Protein AF-A0A9Q0GGR1-F1 (afdb_monomer_lite)

Radius of gyration: 21.89 Å; chains: 1; bounding box: 52×37×71 Å

Sequence (180 aa):
MDLDQRPELTQGSVEFVATTEYMVRPPMPPLYFFLIDVSISAVRSGMLESSLTQPQMMVVSDLDDVFVPLPDDLIVNLADSRSVVDVFLDTLPSMFQDNVNVESAFGPALKAAFSVMNQLGGKRLIFQNTMPSLGIGRLKLRGDHVPVYGTDKEHALRLPEDPFYKQMAADLTKYQIGVY

InterPro domains:
  IPR006896 Sec23/Sec24, trunk domain [PF04811] (48-179)
  IPR036465 von Willebrand factor A-like domain superfamily [G3DSA:3.40.50.410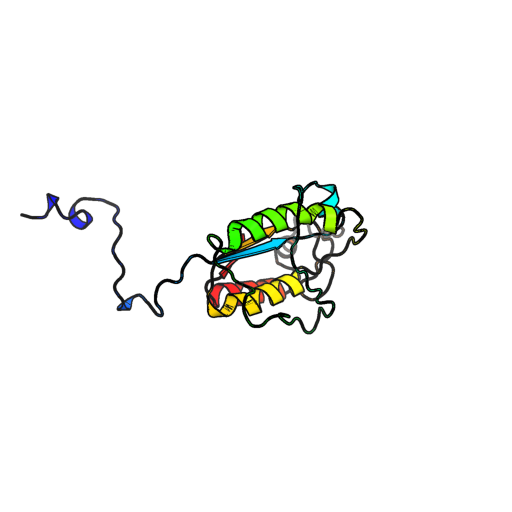] (49-180)
  IPR036465 von Willebrand factor A-like domain superfamily [SSF53300] (27-179)
  IPR050550 SEC23/SEC24 family, SEC24 subfamily [PTHR13803] (48-179)

Secondary structure (DSSP, 8-state):
--GGG-GGGT-S-------GGG-SSPPPP--EEEEE--SHHHHHTTTT--------------SSS---S-SSSSS--TTTTHHHHHHHHTTHHHHHTT-------HHHHHHHHHHHHTTT-EEEEEE--SPP-SSTT------S-GGGTTSGGGGGGGS-SSTHHHHHHHHHHHTTEEE-

Organism: NCBI:txid218843

Foldseek 3Di:
DCQVVDCVNPPPDDDDDDDCVVPPDPDFPAFEDEAADLAPQCLVVVVQDAAADDDDDDDDPDLAPQEAPDPDDPGDDCVVCVVVVVRHSRCGSVVRNVHNGQEDSPLSSLVHVCVVQLVGAHEYEYHDRHQHCDHAQHDDDDDPCPVQPPDPNVVVVVDRPGCSVVVSVVSSVVSNHYYD

Structure (mmCIF, N/CA/C/O backbone):
data_AF-A0A9Q0GGR1-F1
#
_entry.id   AF-A0A9Q0GGR1-F1
#
loop_
_atom_site.group_PDB
_atom_site.id
_atom_site.type_symbol
_atom_site.label_atom_id
_atom_site.label_alt_id
_atom_site.label_comp_id
_atom_site.label_asym_id
_atom_site.label_entity_id
_atom_site.label_seq_id
_atom_site.pdbx_PDB_ins_code
_atom_site.Cartn_x
_atom_site.Cartn_y
_atom_site.Cartn_z
_atom_site.occupancy
_atom_site.B_iso_or_equiv
_atom_site.auth_seq_id
_atom_site.auth_comp_id
_atom_site.auth_asym_id
_atom_site.auth_atom_id
_atom_site.pdbx_PDB_model_num
ATOM 1 N N . MET A 1 1 ? 4.831 4.333 52.128 1.00 64.00 1 MET A N 1
ATOM 2 C CA . MET A 1 1 ? 5.742 4.162 50.983 1.00 64.00 1 MET A CA 1
ATOM 3 C C . MET A 1 1 ? 4.980 3.395 49.930 1.00 64.00 1 MET A C 1
ATOM 5 O O . MET A 1 1 ? 4.524 2.299 50.216 1.00 64.00 1 MET A O 1
ATOM 9 N N . ASP A 1 2 ? 4.797 4.020 48.780 1.00 80.50 2 ASP A N 1
ATOM 10 C CA . ASP A 1 2 ? 4.191 3.500 47.551 1.00 80.50 2 ASP A CA 1
ATOM 11 C C . ASP A 1 2 ? 5.250 3.259 46.456 1.00 80.50 2 ASP A C 1
ATOM 13 O O . ASP A 1 2 ? 4.912 2.807 45.372 1.00 80.50 2 ASP A O 1
ATOM 17 N N . LEU A 1 3 ? 6.531 3.526 46.749 1.00 77.38 3 LEU A N 1
ATOM 18 C CA . LEU A 1 3 ? 7.685 3.320 45.862 1.00 77.38 3 LEU A CA 1
ATOM 19 C C . LEU A 1 3 ? 7.650 1.963 45.145 1.00 77.38 3 LEU A C 1
ATOM 21 O O . LEU A 1 3 ? 7.717 1.924 43.922 1.00 77.38 3 LEU A O 1
ATOM 25 N N . ASP A 1 4 ? 7.446 0.872 45.886 1.00 82.75 4 ASP A N 1
ATOM 26 C CA . ASP A 1 4 ? 7.405 -0.492 45.335 1.00 82.75 4 ASP A CA 1
ATOM 27 C C . ASP A 1 4 ? 6.142 -0.789 44.497 1.00 82.75 4 ASP A C 1
ATOM 29 O O . ASP A 1 4 ? 6.065 -1.815 43.826 1.00 82.75 4 ASP A O 1
ATOM 33 N N . GLN A 1 5 ? 5.141 0.099 44.528 1.00 83.88 5 GLN A N 1
ATOM 34 C CA . GLN A 1 5 ? 3.917 0.029 43.717 1.00 83.88 5 GLN A CA 1
ATOM 35 C C . GLN A 1 5 ? 3.993 0.911 42.461 1.00 83.88 5 GLN A C 1
ATOM 37 O O . GLN A 1 5 ? 3.102 0.844 41.615 1.00 83.88 5 GLN A O 1
ATOM 42 N N . ARG A 1 6 ? 5.041 1.735 42.332 1.00 90.44 6 ARG A N 1
ATOM 43 C CA . ARG A 1 6 ? 5.239 2.675 41.226 1.00 90.44 6 ARG A CA 1
ATOM 44 C C . ARG A 1 6 ? 6.313 2.142 40.273 1.00 90.44 6 ARG A C 1
ATOM 46 O O . ARG A 1 6 ? 7.509 2.272 40.562 1.00 90.44 6 ARG A O 1
ATOM 53 N N . PRO A 1 7 ? 5.932 1.497 39.152 1.00 90.31 7 PRO A N 1
ATOM 54 C CA . PRO A 1 7 ? 6.897 0.888 38.242 1.00 90.31 7 PRO A CA 1
ATOM 55 C C . PRO A 1 7 ? 7.864 1.924 37.654 1.00 90.31 7 PRO A C 1
ATOM 57 O O . PRO A 1 7 ? 9.028 1.611 37.435 1.00 90.31 7 PRO A O 1
ATOM 60 N N . GLU A 1 8 ? 7.443 3.179 37.486 1.00 92.88 8 GLU A N 1
ATOM 61 C CA . GLU A 1 8 ? 8.283 4.268 36.979 1.00 92.88 8 GLU A CA 1
ATOM 62 C C . GLU A 1 8 ? 9.395 4.710 37.945 1.00 92.88 8 GLU A C 1
ATOM 64 O O . GLU A 1 8 ? 10.284 5.463 37.554 1.00 92.88 8 GLU A O 1
ATOM 69 N N . LEU A 1 9 ? 9.357 4.241 39.198 1.00 92.25 9 LEU A N 1
ATOM 70 C CA . LEU A 1 9 ? 10.393 4.473 40.209 1.00 92.25 9 LEU A CA 1
ATOM 71 C C . LEU A 1 9 ? 11.276 3.237 40.460 1.00 92.25 9 LEU A C 1
ATOM 73 O O . LEU A 1 9 ? 12.261 3.338 41.189 1.00 92.25 9 LEU A O 1
ATOM 77 N N . THR A 1 10 ? 10.929 2.077 39.887 1.00 92.38 10 THR A N 1
ATOM 78 C CA . THR A 1 10 ? 11.567 0.780 40.196 1.00 92.38 10 THR A CA 1
ATOM 79 C C . THR A 1 10 ? 12.011 -0.022 38.971 1.00 92.38 10 THR A C 1
ATOM 81 O O . THR A 1 10 ? 12.853 -0.909 39.107 1.00 92.38 10 THR A O 1
ATOM 84 N N . GLN A 1 11 ? 11.488 0.276 37.778 1.00 92.00 11 GLN A N 1
ATOM 85 C CA . GLN A 1 11 ? 11.791 -0.423 36.528 1.00 92.00 11 GLN A CA 1
ATOM 86 C C . GLN A 1 11 ? 12.579 0.472 35.565 1.00 92.00 11 GLN A C 1
ATOM 88 O O . GLN A 1 11 ? 12.332 1.670 35.456 1.00 92.00 11 GLN A O 1
ATOM 93 N N . GLY A 1 12 ? 13.498 -0.125 34.799 1.00 93.50 12 GLY A N 1
ATOM 94 C CA . GLY A 1 12 ? 14.265 0.583 33.762 1.00 93.50 12 GLY A CA 1
ATOM 95 C C . GLY A 1 12 ? 13.486 0.869 32.470 1.00 93.50 12 GLY A C 1
ATOM 96 O O . GLY A 1 12 ? 14.034 1.453 31.538 1.00 93.50 12 GLY A O 1
ATOM 97 N N . SER A 1 13 ? 12.235 0.419 32.363 1.00 94.38 13 SER A N 1
ATOM 98 C CA . SER A 1 13 ? 11.349 0.658 31.219 1.00 94.38 13 SER A CA 1
ATOM 99 C C . SER A 1 13 ? 9.897 0.582 31.679 1.00 94.38 13 SER A C 1
ATOM 101 O O . SER A 1 13 ? 9.525 -0.352 32.387 1.00 94.38 13 SER A O 1
ATOM 103 N N . VAL A 1 14 ? 9.094 1.567 31.279 1.00 94.88 14 VAL A N 1
ATOM 104 C CA . VAL A 1 14 ? 7.671 1.697 31.617 1.00 94.88 14 VAL A CA 1
ATOM 105 C C . VAL A 1 14 ? 6.911 2.355 30.471 1.00 94.88 14 VAL A C 1
ATOM 107 O O . VAL A 1 14 ? 7.492 3.105 29.687 1.00 94.88 14 VAL A O 1
ATOM 110 N N . GLU A 1 15 ? 5.606 2.109 30.410 1.00 93.25 15 GLU A N 1
ATOM 111 C CA . GLU A 1 15 ? 4.684 2.807 29.517 1.00 93.25 15 GLU A CA 1
ATOM 112 C C . GLU A 1 15 ? 3.796 3.756 30.328 1.00 93.25 15 GLU A C 1
ATOM 114 O O . GLU A 1 15 ? 3.374 3.433 31.439 1.00 93.25 15 GLU A O 1
ATOM 119 N N . PHE A 1 16 ? 3.496 4.926 29.764 1.00 91.94 16 PHE A N 1
ATOM 120 C CA . PHE A 1 16 ? 2.589 5.905 30.357 1.00 91.94 16 PHE A CA 1
ATOM 121 C C . PHE A 1 16 ? 1.336 6.047 29.499 1.00 91.94 16 PHE A C 1
ATOM 123 O O . PHE A 1 16 ? 1.411 6.095 28.270 1.00 91.94 16 PHE A O 1
ATOM 130 N N . VAL A 1 17 ? 0.180 6.185 30.150 1.00 90.50 17 VAL A N 1
ATOM 131 C CA . VAL A 1 17 ? -1.054 6.582 29.467 1.00 90.50 17 VAL A CA 1
ATOM 132 C C . VAL A 1 17 ? -0.904 8.038 29.030 1.00 90.50 17 VAL A C 1
ATOM 134 O O . VAL A 1 17 ? -0.819 8.933 29.869 1.00 90.50 17 VAL A O 1
ATOM 137 N N . ALA A 1 18 ? -0.862 8.274 27.719 1.00 89.56 18 ALA A N 1
ATOM 138 C CA . ALA A 1 18 ? -0.769 9.619 27.168 1.00 89.56 18 ALA A CA 1
ATOM 139 C C . ALA A 1 18 ? -2.021 10.440 27.521 1.00 89.56 18 ALA A C 1
ATOM 141 O O . ALA A 1 18 ? -3.151 10.037 27.238 1.00 89.56 18 ALA A O 1
ATOM 142 N N . THR A 1 19 ? -1.814 11.605 28.128 1.00 91.38 19 THR A N 1
ATOM 143 C CA . THR A 1 19 ? -2.853 12.607 28.393 1.00 91.38 19 THR A CA 1
ATOM 144 C C . THR A 1 19 ? -3.258 13.332 27.105 1.00 91.38 19 THR A C 1
ATOM 146 O O . THR A 1 19 ? -2.549 13.312 26.097 1.00 91.38 19 THR A O 1
ATOM 149 N N . THR A 1 20 ? -4.413 14.006 27.120 1.00 88.38 20 THR A N 1
ATOM 150 C CA . THR A 1 20 ? -4.974 14.680 25.932 1.00 88.38 20 THR A CA 1
ATOM 151 C C . THR A 1 20 ? -4.084 15.788 25.364 1.00 88.38 20 THR A C 1
ATOM 153 O O . THR A 1 20 ? -4.214 16.121 24.194 1.00 88.38 20 THR A O 1
ATOM 156 N N . GLU A 1 21 ? -3.161 16.344 26.151 1.00 92.12 21 GLU A N 1
ATOM 157 C CA . GLU A 1 21 ? -2.183 17.344 25.691 1.00 92.12 21 GLU A CA 1
ATOM 158 C C . GLU A 1 21 ? -1.153 16.784 24.688 1.00 92.12 21 GLU A C 1
ATOM 160 O O . GLU A 1 21 ? -0.586 17.542 23.905 1.00 92.12 21 GLU A O 1
ATOM 165 N N . TYR A 1 22 ? -0.971 15.458 24.645 1.00 88.94 22 TYR A N 1
ATOM 166 C CA . TYR A 1 22 ? -0.153 14.763 23.643 1.00 88.94 22 TYR A CA 1
ATOM 167 C C . TYR A 1 22 ? -0.950 14.371 22.381 1.00 88.94 22 TYR A C 1
ATOM 169 O O . TYR A 1 22 ? -0.409 13.715 21.490 1.00 88.94 22 TYR A O 1
ATOM 177 N N . MET A 1 23 ? -2.234 14.741 22.285 1.00 85.88 23 MET A N 1
ATOM 178 C CA . MET A 1 23 ? -3.144 14.302 21.222 1.00 85.88 23 MET A CA 1
ATOM 179 C C . MET A 1 23 ? -3.695 15.483 20.413 1.00 85.88 23 MET A C 1
ATOM 181 O O . MET A 1 23 ? -4.406 16.335 20.932 1.00 85.88 23 MET A O 1
ATOM 185 N N . VAL A 1 24 ? -3.441 15.490 19.100 1.00 82.94 24 VAL A N 1
ATOM 186 C CA . VAL A 1 24 ? -4.068 16.450 18.161 1.00 82.94 24 VAL A CA 1
ATOM 187 C C . VAL A 1 24 ? -5.492 16.014 17.776 1.00 82.94 24 VAL A C 1
ATOM 189 O O . VAL A 1 24 ? -6.346 16.841 17.470 1.00 82.94 24 VAL A O 1
ATOM 192 N N . ARG A 1 25 ? -5.756 14.703 17.808 1.00 82.31 25 ARG A N 1
ATOM 193 C CA . ARG A 1 25 ? -7.072 14.070 17.639 1.00 82.31 25 ARG A CA 1
ATOM 194 C C . ARG A 1 25 ? -7.135 12.789 18.485 1.00 82.31 25 ARG A C 1
ATOM 196 O O . ARG A 1 25 ? -6.068 12.268 18.818 1.00 82.31 25 ARG A O 1
ATOM 203 N N . PRO A 1 26 ? -8.329 12.258 18.809 1.00 81.12 26 PRO A N 1
ATOM 204 C CA . PRO A 1 26 ? -8.454 10.955 19.458 1.00 81.12 26 PRO A CA 1
ATOM 205 C C . PRO A 1 26 ? -7.740 9.842 18.665 1.00 81.12 26 PRO A C 1
ATOM 207 O O . PRO A 1 26 ? -7.670 9.934 17.434 1.00 81.12 26 PRO A O 1
ATOM 210 N N . PRO A 1 27 ? -7.235 8.784 19.326 1.00 80.00 27 PRO A N 1
ATOM 211 C CA . PRO A 1 27 ? -6.680 7.622 18.638 1.00 80.00 27 PRO A CA 1
ATOM 212 C C . PRO A 1 27 ? -7.708 6.999 17.686 1.00 80.00 27 PRO A C 1
ATOM 214 O O . PRO A 1 27 ? -8.798 6.610 18.104 1.00 80.00 27 PRO A O 1
ATOM 217 N N . MET A 1 28 ? -7.357 6.905 16.404 1.00 80.94 28 MET A N 1
ATOM 218 C CA . MET A 1 28 ? -8.200 6.268 15.390 1.00 80.94 28 MET A CA 1
ATOM 219 C C . MET A 1 28 ? -8.021 4.741 15.436 1.00 80.94 28 MET A C 1
ATOM 221 O O . MET A 1 28 ? -6.908 4.276 15.700 1.00 80.94 28 MET A O 1
ATOM 225 N N . PRO A 1 29 ? -9.071 3.942 15.164 1.00 81.38 29 PRO A N 1
ATOM 226 C CA . PRO A 1 29 ? -8.932 2.493 15.062 1.00 81.38 29 PRO A CA 1
ATOM 227 C C . PRO A 1 29 ? -7.978 2.106 13.913 1.00 81.38 29 PRO A C 1
ATOM 229 O O . PRO A 1 29 ? -7.894 2.837 12.921 1.00 81.38 29 PRO A O 1
ATOM 232 N N . PRO A 1 30 ? -7.270 0.962 14.000 1.00 81.38 30 PRO A N 1
ATOM 233 C CA . PRO A 1 30 ? -6.370 0.512 12.941 1.00 81.38 30 PRO A CA 1
ATOM 234 C C . PRO A 1 30 ? -7.102 0.283 11.612 1.00 81.38 30 PRO A C 1
ATOM 236 O O . PRO A 1 30 ? -7.856 -0.677 11.463 1.00 81.38 30 PRO A O 1
ATOM 239 N N . LEU A 1 31 ? -6.843 1.149 10.634 1.00 85.38 31 LEU A N 1
ATOM 240 C CA . LEU A 1 31 ? -7.344 1.015 9.270 1.00 85.38 31 LEU A CA 1
ATOM 241 C C . LEU A 1 31 ? -6.319 0.271 8.412 1.00 85.38 31 LEU A C 1
ATOM 243 O O . LEU A 1 31 ? -5.146 0.649 8.385 1.00 85.38 31 LEU A O 1
ATOM 247 N N . TYR A 1 32 ? -6.771 -0.755 7.693 1.00 85.19 32 TYR A N 1
ATOM 248 C CA . TYR A 1 32 ? -5.967 -1.513 6.735 1.00 85.19 32 TYR A CA 1
ATOM 249 C C . TYR A 1 32 ? -6.506 -1.300 5.323 1.00 85.19 32 TYR A C 1
ATOM 251 O O . TYR A 1 32 ? -7.701 -1.463 5.092 1.00 85.19 32 TYR A O 1
ATOM 259 N N . PHE A 1 33 ? -5.628 -0.960 4.381 1.00 86.69 33 PHE A N 1
ATOM 260 C CA . PHE A 1 33 ? -5.971 -0.839 2.964 1.00 86.69 33 PHE A CA 1
ATOM 261 C C . PHE A 1 33 ? -5.056 -1.739 2.131 1.00 86.69 33 PHE A C 1
ATOM 263 O O . PHE A 1 33 ? -3.830 -1.634 2.210 1.00 86.69 33 PHE A O 1
ATOM 270 N N . PHE A 1 34 ? -5.654 -2.624 1.341 1.00 85.75 34 PHE A N 1
ATOM 271 C CA . PHE A 1 34 ? -4.946 -3.620 0.544 1.00 85.75 34 PHE A CA 1
ATOM 272 C C . PHE A 1 34 ? -4.810 -3.117 -0.894 1.00 85.75 34 PHE A C 1
ATOM 274 O O . PHE A 1 34 ? -5.805 -2.781 -1.532 1.00 85.75 34 PHE A O 1
ATOM 281 N N . LEU A 1 35 ? -3.579 -3.057 -1.402 1.00 83.25 35 LEU A N 1
ATOM 282 C CA . LEU A 1 35 ? -3.290 -2.742 -2.800 1.00 83.25 35 LEU A CA 1
ATOM 283 C C . LEU A 1 35 ? -2.708 -3.998 -3.452 1.00 83.25 35 LEU A C 1
ATOM 285 O O . LEU A 1 35 ? -1.630 -4.440 -3.057 1.00 83.25 35 LEU A O 1
ATOM 289 N N . ILE A 1 36 ? -3.426 -4.585 -4.408 1.00 83.31 36 ILE A N 1
ATOM 290 C CA . ILE A 1 36 ? -3.065 -5.875 -5.007 1.00 83.31 36 ILE A CA 1
ATOM 291 C C . ILE A 1 36 ? -2.777 -5.683 -6.496 1.00 83.31 36 ILE A C 1
ATOM 293 O O . ILE A 1 36 ? -3.629 -5.215 -7.251 1.00 83.31 36 ILE A O 1
ATOM 297 N N . ASP A 1 37 ? -1.568 -6.048 -6.910 1.00 79.44 37 ASP A N 1
ATOM 298 C CA . ASP A 1 37 ? -1.180 -6.198 -8.306 1.00 79.44 37 ASP A CA 1
ATOM 299 C C . ASP A 1 37 ? -1.849 -7.447 -8.887 1.00 79.44 37 ASP A C 1
ATOM 301 O O . ASP A 1 37 ? -1.697 -8.553 -8.374 1.00 79.44 37 ASP A O 1
ATOM 305 N N . VAL A 1 38 ? -2.599 -7.256 -9.968 1.00 81.81 38 VAL A N 1
ATOM 306 C CA . VAL A 1 38 ? -3.356 -8.308 -10.663 1.00 81.81 38 VAL A CA 1
ATOM 307 C C . VAL A 1 38 ? -2.859 -8.532 -12.095 1.00 81.81 38 VAL A C 1
ATOM 309 O O . VAL A 1 38 ? -3.551 -9.142 -12.909 1.00 81.81 38 VAL A O 1
ATOM 312 N N . SER A 1 39 ? -1.662 -8.031 -12.425 1.00 79.62 39 SER A N 1
ATOM 313 C CA . SER A 1 39 ? -0.980 -8.287 -13.703 1.00 79.62 39 SER A CA 1
ATOM 314 C C . SER A 1 39 ? -0.688 -9.778 -13.923 1.00 79.62 39 SER A C 1
ATOM 316 O O . SER A 1 39 ? -0.644 -10.569 -12.976 1.00 79.62 39 SER A O 1
ATOM 318 N N . ILE A 1 40 ? -0.410 -10.168 -15.175 1.00 80.38 40 ILE A N 1
ATOM 319 C CA . ILE A 1 40 ? -0.111 -11.564 -15.549 1.00 80.38 40 ILE A CA 1
ATOM 320 C C . ILE A 1 40 ? 1.002 -12.186 -14.688 1.00 80.38 40 ILE A C 1
ATOM 322 O O . ILE A 1 40 ? 0.971 -13.384 -14.414 1.00 80.38 40 ILE A O 1
ATOM 326 N N . SER A 1 41 ? 1.972 -11.387 -14.230 1.00 77.06 41 SER A N 1
ATOM 327 C CA . SER A 1 41 ? 3.047 -11.837 -13.339 1.00 77.06 41 SER A CA 1
ATOM 328 C C . SER A 1 41 ? 2.505 -12.301 -11.986 1.00 77.06 41 SER A C 1
ATOM 330 O O . SER A 1 41 ? 2.870 -13.379 -11.527 1.00 77.06 41 SER A O 1
ATOM 332 N N . ALA A 1 42 ? 1.622 -11.513 -11.359 1.00 68.62 42 ALA A N 1
ATOM 333 C CA . ALA A 1 42 ? 1.010 -11.816 -10.062 1.00 68.62 42 ALA A CA 1
ATOM 334 C C . ALA A 1 42 ? 0.058 -13.022 -10.138 1.00 68.62 42 ALA A C 1
ATOM 336 O O . ALA A 1 42 ? 0.098 -13.906 -9.279 1.00 68.62 42 ALA A O 1
ATOM 337 N N . VAL A 1 43 ? -0.725 -13.106 -11.218 1.00 74.75 43 VAL A N 1
ATOM 338 C CA . VAL A 1 43 ? -1.586 -14.262 -11.519 1.00 74.75 43 VAL A CA 1
ATOM 339 C C . VAL A 1 43 ? -0.738 -15.533 -11.658 1.00 74.75 43 VAL A C 1
ATOM 341 O O . VAL A 1 43 ? -0.968 -16.516 -10.955 1.00 74.75 43 VAL A O 1
ATOM 344 N N . ARG A 1 44 ? 0.305 -15.510 -12.502 1.00 77.38 44 ARG A N 1
ATOM 345 C CA . ARG A 1 44 ? 1.179 -16.674 -12.748 1.00 77.38 44 ARG A CA 1
ATOM 346 C C . ARG A 1 44 ? 2.027 -17.091 -11.550 1.00 77.38 44 ARG A C 1
ATOM 348 O O . ARG A 1 44 ? 2.434 -18.247 -11.495 1.00 77.38 44 ARG A O 1
ATOM 355 N N . SER A 1 45 ? 2.317 -16.186 -10.616 1.00 71.88 45 SER A N 1
ATOM 356 C CA . SER A 1 45 ? 3.045 -16.520 -9.388 1.00 71.88 45 SER A CA 1
ATOM 357 C C . SER A 1 45 ? 2.167 -17.154 -8.303 1.00 71.88 45 SER A C 1
ATOM 359 O O . SER A 1 45 ? 2.672 -17.396 -7.211 1.00 71.88 45 SER A O 1
ATOM 361 N N . GLY A 1 46 ? 0.871 -17.384 -8.558 1.00 57.72 46 GLY A N 1
ATOM 362 C CA . GLY A 1 46 ? -0.058 -17.931 -7.564 1.00 57.72 46 GLY A CA 1
ATOM 363 C C . GLY A 1 46 ? -0.363 -16.962 -6.416 1.00 57.72 46 GLY A C 1
ATOM 364 O O . GLY A 1 46 ? -0.724 -17.393 -5.328 1.00 57.72 46 GLY A O 1
ATOM 365 N N . MET A 1 47 ? -0.211 -15.646 -6.629 1.00 56.28 47 MET A N 1
ATOM 366 C CA . MET A 1 47 ? -0.382 -14.633 -5.572 1.00 56.28 47 MET A CA 1
ATOM 367 C C . MET A 1 47 ? -1.847 -14.474 -5.111 1.00 56.28 47 MET A C 1
ATOM 369 O O . MET A 1 47 ? -2.095 -13.792 -4.121 1.00 56.28 47 MET A O 1
ATOM 373 N N . LEU A 1 48 ? -2.813 -15.063 -5.828 1.00 62.81 48 LEU A N 1
ATOM 374 C CA . LEU A 1 48 ? -4.225 -14.669 -5.771 1.00 62.81 48 LEU A CA 1
ATOM 375 C C . LEU A 1 48 ? -5.222 -15.789 -5.379 1.00 62.81 48 LEU A C 1
ATOM 377 O O . LEU A 1 48 ? -6.411 -15.525 -5.444 1.00 62.81 48 LEU A O 1
ATOM 381 N N . GLU A 1 49 ? -4.823 -17.020 -5.030 1.00 50.81 49 GLU A N 1
ATOM 382 C CA . GLU A 1 49 ? -5.753 -18.180 -4.925 1.00 50.81 49 GLU A CA 1
ATOM 383 C C . GLU A 1 49 ? -6.713 -18.229 -3.696 1.00 50.81 49 GLU A C 1
ATOM 385 O O . GLU A 1 49 ? -6.232 -18.410 -2.580 1.00 50.81 49 GLU A O 1
ATOM 390 N N . SER A 1 50 ? -8.050 -18.232 -3.913 1.00 42.41 50 SER A N 1
ATOM 391 C CA . SER A 1 50 ? -9.096 -19.034 -3.204 1.00 42.41 50 SER A CA 1
ATOM 392 C C . SER A 1 50 ? -10.477 -19.024 -3.965 1.00 42.41 50 SER A C 1
ATOM 394 O O . SER A 1 50 ? -10.441 -18.740 -5.166 1.00 42.41 50 SER A O 1
ATOM 396 N N . SER A 1 51 ? -11.655 -19.419 -3.401 1.00 40.88 51 SER A N 1
ATOM 397 C CA . SER A 1 51 ? -12.895 -19.786 -4.180 1.00 40.88 51 SER A CA 1
ATOM 398 C C . SER A 1 51 ? -14.334 -19.398 -3.675 1.00 40.88 51 SER A C 1
ATOM 400 O O . SER A 1 51 ? -14.795 -19.940 -2.673 1.00 40.88 51 SER A O 1
ATOM 402 N N . LEU A 1 52 ? -15.104 -18.653 -4.507 1.00 32.25 52 LEU A N 1
ATOM 403 C CA . LEU A 1 52 ? -16.557 -18.281 -4.472 1.00 32.25 52 LEU A CA 1
ATOM 404 C C . LEU A 1 52 ? -17.044 -17.276 -3.384 1.00 32.25 52 LEU A C 1
ATOM 406 O O . LEU A 1 52 ? -16.647 -17.387 -2.239 1.00 32.25 52 LEU A O 1
ATOM 410 N N . THR A 1 53 ? -18.019 -16.352 -3.536 1.00 54.50 53 THR A N 1
ATOM 411 C CA . THR A 1 53 ? -18.776 -15.637 -4.615 1.00 54.50 53 THR A CA 1
ATOM 412 C C . THR A 1 53 ? -19.654 -14.560 -3.922 1.00 54.50 53 THR A C 1
ATOM 414 O O . THR A 1 53 ? -20.325 -14.909 -2.956 1.00 54.50 53 THR A O 1
ATOM 417 N N . GLN A 1 54 ? -19.797 -13.286 -4.330 1.00 54.47 54 GLN A N 1
ATOM 418 C CA . GLN A 1 54 ? -19.164 -12.487 -5.394 1.00 54.47 54 GLN A CA 1
ATOM 419 C C . GLN A 1 54 ? -19.178 -10.960 -5.028 1.00 54.47 54 GLN A C 1
ATOM 421 O O . GLN A 1 54 ? -20.201 -10.487 -4.531 1.00 54.47 54 GLN A O 1
ATOM 426 N N . PRO A 1 55 ? -18.106 -10.174 -5.291 1.00 64.44 55 PRO A N 1
ATOM 427 C CA . PRO A 1 55 ? -17.960 -8.737 -4.957 1.00 64.44 55 PRO A CA 1
ATOM 428 C C . PRO A 1 55 ? -18.319 -7.756 -6.103 1.00 64.44 55 PRO A C 1
ATOM 430 O O . PRO A 1 55 ? -18.321 -8.130 -7.276 1.00 64.44 55 PRO A O 1
ATOM 433 N N . GLN A 1 56 ? -18.553 -6.470 -5.787 1.00 66.62 56 GLN A N 1
ATOM 434 C CA . GLN A 1 56 ? -18.645 -5.393 -6.793 1.00 66.62 56 GLN A CA 1
ATOM 435 C C . GLN A 1 56 ? -17.253 -4.844 -7.148 1.00 66.62 56 GLN A C 1
ATOM 437 O O . GLN A 1 56 ? -16.449 -4.557 -6.265 1.00 66.62 56 GLN A O 1
ATOM 442 N N . MET A 1 57 ? -16.982 -4.663 -8.443 1.00 78.56 57 MET A N 1
ATOM 443 C CA . MET A 1 57 ? -15.720 -4.128 -8.968 1.00 78.56 57 MET A CA 1
ATOM 444 C C . MET A 1 57 ? -15.976 -2.854 -9.775 1.00 78.56 57 MET A C 1
ATOM 446 O O . MET A 1 57 ? -16.895 -2.803 -10.591 1.00 78.56 57 MET A O 1
ATOM 450 N N . MET A 1 58 ? -15.126 -1.845 -9.582 1.00 78.19 58 MET A N 1
ATOM 451 C CA . MET A 1 58 ? -15.135 -0.596 -10.344 1.00 78.19 58 MET A CA 1
ATOM 452 C C . MET A 1 58 ? -13.774 -0.397 -11.000 1.00 78.19 58 MET A C 1
ATOM 454 O O . MET A 1 58 ? -12.742 -0.585 -10.359 1.00 78.19 58 MET A O 1
ATOM 458 N N . VAL A 1 59 ? -13.774 -0.014 -12.276 1.00 84.62 59 VAL A N 1
ATOM 459 C CA . VAL A 1 59 ? -12.556 0.164 -13.073 1.00 84.62 59 VAL A CA 1
ATOM 460 C C . VAL A 1 59 ? -12.350 1.650 -13.339 1.00 84.62 59 VAL A C 1
ATOM 462 O O . VAL A 1 59 ? -13.199 2.293 -13.952 1.00 84.62 59 VAL A O 1
ATOM 465 N N . VAL A 1 60 ? -11.210 2.184 -12.899 1.00 84.88 60 VAL A N 1
ATOM 466 C CA . VAL A 1 60 ? -10.755 3.541 -13.225 1.00 84.88 60 VAL A CA 1
ATOM 467 C C . VAL A 1 60 ? -9.653 3.415 -14.273 1.00 84.88 60 VAL A C 1
ATOM 469 O O . VAL A 1 60 ? -8.594 2.857 -13.996 1.00 84.88 60 VAL A O 1
ATOM 472 N N . SER A 1 61 ? -9.928 3.876 -15.495 1.00 86.12 61 SER A N 1
ATOM 473 C CA . SER A 1 61 ? -8.994 3.801 -16.629 1.00 86.12 61 SER A CA 1
ATOM 474 C C . SER A 1 61 ? -8.196 5.085 -16.863 1.00 86.12 61 SER A C 1
ATOM 476 O O . SER A 1 61 ? -7.198 5.045 -17.577 1.00 86.12 61 SER A O 1
ATOM 478 N N . ASP A 1 62 ? -8.633 6.213 -16.298 1.00 87.94 62 ASP A N 1
ATOM 479 C CA . ASP A 1 62 ? -7.858 7.454 -16.311 1.00 87.94 62 ASP A CA 1
ATOM 480 C C . ASP A 1 62 ? -6.769 7.377 -15.230 1.00 87.94 62 ASP A C 1
ATOM 482 O O . ASP A 1 62 ? -7.052 7.150 -14.051 1.00 87.94 62 ASP A O 1
ATOM 486 N N . LEU A 1 63 ? -5.511 7.494 -15.655 1.00 88.06 63 LEU A N 1
ATOM 487 C CA . LEU A 1 63 ? -4.335 7.401 -14.788 1.00 88.06 63 LEU A CA 1
ATOM 488 C C . LEU A 1 63 ? -3.731 8.773 -14.460 1.00 88.06 63 LEU A C 1
ATOM 490 O O . LEU A 1 63 ? -2.844 8.852 -13.600 1.00 88.06 63 LEU A O 1
ATOM 494 N N . ASP A 1 64 ? -4.195 9.829 -15.132 1.00 85.38 64 ASP A N 1
ATOM 495 C CA . ASP A 1 64 ? -3.736 11.201 -14.940 1.00 85.38 64 ASP A CA 1
ATOM 496 C C . ASP A 1 64 ? -4.636 11.921 -13.920 1.00 85.38 64 ASP A C 1
ATOM 498 O O . ASP A 1 64 ? -4.110 12.495 -12.957 1.00 85.38 64 ASP A O 1
ATOM 502 N N . ASP A 1 65 ? -5.966 11.793 -14.051 1.00 84.62 65 ASP A N 1
ATOM 503 C CA . ASP A 1 65 ? -6.964 12.292 -13.086 1.00 84.62 65 ASP A CA 1
ATOM 504 C C . ASP A 1 65 ? -7.610 11.149 -12.279 1.00 84.62 65 ASP A C 1
ATOM 506 O O . ASP A 1 65 ? -8.751 10.730 -12.479 1.00 84.62 65 ASP A O 1
ATOM 510 N N . VAL A 1 66 ? -6.824 10.593 -11.354 1.00 83.56 66 VAL A N 1
ATOM 511 C CA . VAL A 1 66 ? -7.236 9.462 -10.512 1.00 83.56 66 VAL A CA 1
ATOM 512 C C . VAL A 1 66 ? -8.237 9.902 -9.439 1.00 83.56 66 VAL A C 1
ATOM 514 O O . VAL A 1 66 ? -7.861 10.538 -8.450 1.00 83.56 66 VAL A O 1
ATOM 517 N N . PHE A 1 67 ? -9.488 9.462 -9.572 1.00 81.38 67 PHE A N 1
ATOM 518 C CA . PHE A 1 67 ? -10.556 9.667 -8.591 1.00 81.38 67 PHE A CA 1
ATOM 519 C C . PHE A 1 67 ? -10.947 8.370 -7.860 1.00 81.38 67 PHE A C 1
ATOM 521 O O . PHE A 1 67 ? -10.686 7.260 -8.326 1.00 81.38 67 PHE A O 1
ATOM 528 N N . VAL A 1 68 ? -11.593 8.509 -6.697 1.00 78.31 68 VAL A N 1
ATOM 529 C CA . VAL A 1 68 ? -12.237 7.385 -5.997 1.00 78.31 68 VAL A CA 1
ATOM 530 C C . VAL A 1 68 ? -13.677 7.281 -6.512 1.00 78.31 68 VAL A C 1
ATOM 532 O O . VAL A 1 68 ? -14.409 8.264 -6.400 1.00 78.31 68 VAL A O 1
ATOM 535 N N . PRO A 1 69 ? -14.111 6.144 -7.087 1.00 69.75 69 PRO A N 1
ATOM 536 C CA . PRO A 1 69 ? -15.425 6.047 -7.731 1.00 69.75 69 PRO A 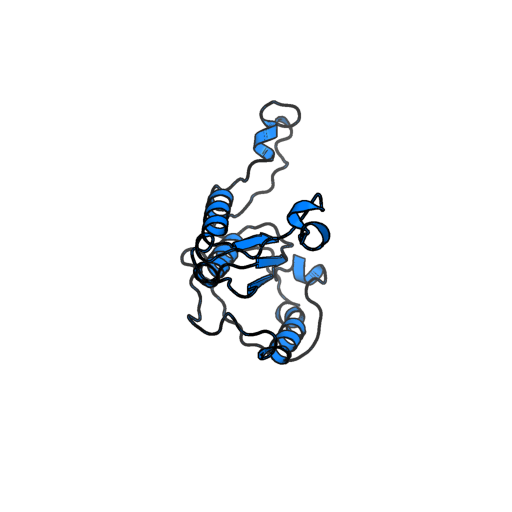CA 1
ATOM 537 C C . PRO A 1 69 ? -16.614 5.987 -6.755 1.00 69.75 69 PRO A C 1
ATOM 539 O O . PRO A 1 69 ? -17.745 6.200 -7.184 1.00 69.75 69 PRO A O 1
ATOM 542 N N . LEU A 1 70 ? -16.374 5.743 -5.460 1.00 67.19 70 LEU A N 1
ATOM 543 C CA . LEU A 1 70 ? -17.362 5.890 -4.386 1.00 67.19 70 LEU A CA 1
ATOM 544 C C . LEU A 1 70 ? -16.823 6.843 -3.306 1.00 67.19 70 LEU A C 1
ATOM 546 O O . LEU A 1 70 ? -15.682 6.658 -2.877 1.00 67.19 70 LEU A O 1
ATOM 550 N N . PRO A 1 71 ? -17.602 7.847 -2.860 1.00 52.25 71 PRO A N 1
ATOM 551 C CA . PRO A 1 71 ? -17.191 8.749 -1.783 1.00 52.25 71 PRO A CA 1
ATOM 552 C C . PRO A 1 71 ? -17.278 8.092 -0.396 1.00 52.25 71 PRO A C 1
ATOM 554 O O . PRO A 1 71 ? -16.454 8.387 0.465 1.00 52.25 71 PRO A O 1
ATOM 557 N N . ASP A 1 72 ? -18.236 7.182 -0.216 1.00 55.28 72 ASP A N 1
ATOM 558 C CA . ASP A 1 72 ? -18.540 6.469 1.026 1.00 55.28 72 ASP A CA 1
ATOM 559 C C . ASP A 1 72 ? -18.411 4.940 0.814 1.00 55.28 72 ASP A C 1
ATOM 561 O O . ASP A 1 72 ? -18.233 4.471 -0.311 1.00 55.28 72 ASP A O 1
ATOM 565 N N . ASP A 1 73 ? -18.461 4.153 1.893 1.00 57.94 73 ASP A N 1
ATOM 566 C CA . ASP A 1 73 ? -18.449 2.672 1.917 1.00 57.94 73 ASP A CA 1
ATOM 567 C C . ASP A 1 73 ? -17.213 1.926 1.356 1.00 57.94 73 ASP A C 1
ATOM 569 O O . ASP A 1 73 ? -17.163 0.698 1.418 1.00 57.94 73 ASP A O 1
ATOM 573 N N . LEU A 1 74 ? -16.152 2.606 0.898 1.00 69.38 74 LEU A N 1
ATOM 574 C CA . LEU A 1 74 ? -14.901 1.917 0.513 1.00 69.38 74 LEU A CA 1
ATOM 575 C C . LEU A 1 74 ? -14.082 1.404 1.721 1.00 69.38 74 LEU A C 1
ATOM 577 O O . LEU A 1 74 ? -13.199 0.559 1.573 1.00 69.38 74 LEU A O 1
ATOM 581 N N . ILE A 1 75 ? -14.355 1.922 2.921 1.00 75.50 75 ILE A N 1
ATOM 582 C CA . ILE A 1 75 ? -13.753 1.476 4.182 1.00 75.50 75 ILE A CA 1
ATOM 583 C C . ILE A 1 75 ? -14.867 0.878 5.032 1.00 75.50 75 ILE A C 1
ATOM 585 O O . ILE A 1 75 ? -15.725 1.597 5.539 1.00 75.50 75 ILE A O 1
ATOM 589 N N . VAL A 1 76 ? -14.827 -0.440 5.207 1.00 77.19 76 VAL A N 1
ATOM 590 C CA . VAL A 1 76 ? -15.839 -1.198 5.947 1.00 77.19 76 VAL A CA 1
ATOM 591 C C . VAL A 1 76 ? -15.271 -1.785 7.234 1.00 77.19 76 VAL A C 1
ATOM 593 O O . VAL A 1 76 ? -14.072 -2.048 7.351 1.00 77.19 76 VAL A O 1
ATOM 596 N N . ASN A 1 77 ? -16.143 -2.046 8.208 1.00 80.88 77 ASN A N 1
ATOM 597 C CA . ASN A 1 77 ? -15.774 -2.846 9.367 1.00 80.88 77 ASN A CA 1
ATOM 598 C C . ASN A 1 77 ? -15.586 -4.312 8.941 1.00 80.88 77 ASN A C 1
ATOM 600 O O . ASN A 1 77 ? -16.517 -4.953 8.448 1.00 80.88 77 ASN A O 1
ATOM 604 N N . LEU A 1 78 ? -14.384 -4.850 9.164 1.00 83.75 78 LEU A N 1
ATOM 605 C CA . LEU A 1 78 ? -14.040 -6.231 8.823 1.00 83.75 78 LEU A CA 1
ATOM 606 C C . LEU A 1 78 ? -14.907 -7.261 9.560 1.00 83.75 78 LEU A C 1
ATOM 608 O O . LEU A 1 78 ? -15.157 -8.320 9.000 1.00 83.75 78 LEU A O 1
ATOM 612 N N . ALA A 1 79 ? -15.367 -6.980 10.7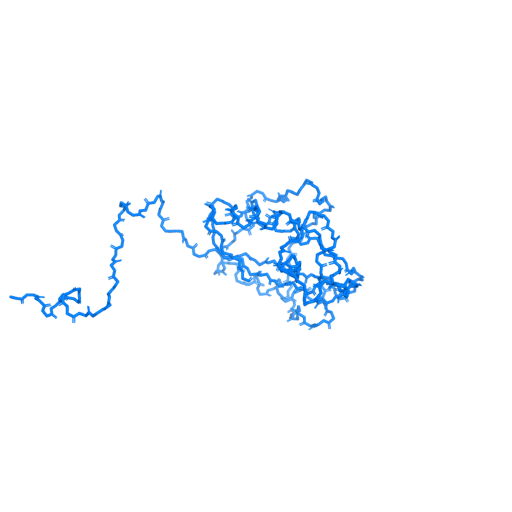83 1.00 83.94 79 ALA A N 1
ATOM 613 C CA . ALA A 1 79 ? -16.237 -7.901 11.516 1.00 83.94 79 ALA A CA 1
ATOM 614 C C . ALA A 1 79 ? -17.620 -8.014 10.854 1.00 83.94 79 ALA A C 1
ATOM 616 O O . ALA A 1 79 ? -18.122 -9.120 10.663 1.00 83.94 79 ALA A O 1
ATOM 617 N N . ASP A 1 80 ? -18.187 -6.878 10.442 1.00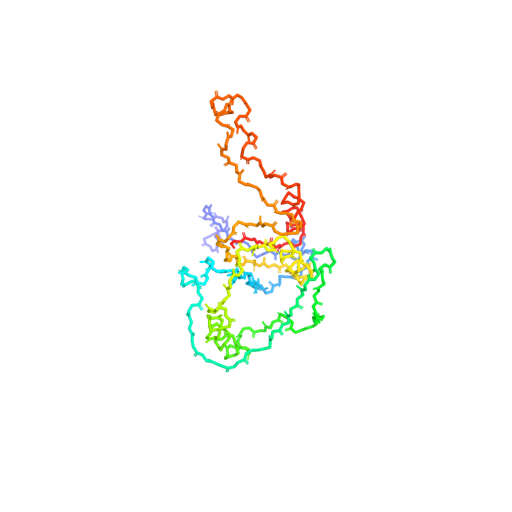 78.88 80 ASP A N 1
ATOM 618 C CA . ASP A 1 80 ? -19.521 -6.801 9.837 1.00 78.88 80 ASP A CA 1
ATOM 619 C C . ASP A 1 80 ? -19.513 -7.295 8.379 1.00 78.88 80 ASP A C 1
ATOM 621 O O . ASP A 1 80 ? -20.475 -7.898 7.911 1.00 78.88 80 ASP A O 1
ATOM 625 N N . SER A 1 81 ? -18.401 -7.080 7.667 1.00 78.44 81 SER A N 1
ATOM 626 C CA . SER A 1 81 ? -18.234 -7.432 6.246 1.00 78.44 81 SER A CA 1
ATOM 627 C C . SER A 1 81 ? -17.440 -8.721 6.012 1.00 78.44 81 SER A C 1
ATOM 629 O O . SER A 1 81 ? -17.079 -9.010 4.870 1.00 78.44 81 SER A O 1
ATOM 631 N N . ARG A 1 82 ? -17.142 -9.502 7.063 1.00 85.25 82 ARG A N 1
ATOM 632 C CA . ARG A 1 82 ? -16.189 -10.627 7.000 1.00 85.25 82 ARG A CA 1
ATOM 633 C C . ARG A 1 82 ? -16.499 -11.612 5.877 1.00 85.25 82 ARG A C 1
ATOM 635 O O . ARG A 1 82 ? -15.606 -11.950 5.110 1.00 85.25 82 ARG A O 1
ATOM 642 N N . SER A 1 83 ? -17.763 -12.014 5.760 1.00 82.38 83 SER A N 1
ATOM 643 C CA . SER A 1 83 ? -18.229 -12.945 4.730 1.00 82.38 83 SER A CA 1
ATOM 644 C C . SER A 1 83 ? -18.010 -12.419 3.313 1.00 82.38 83 SER A C 1
ATOM 646 O O . SER A 1 83 ? -17.641 -13.197 2.446 1.00 82.38 83 SER A O 1
ATOM 648 N N . VAL A 1 84 ? -18.192 -11.114 3.081 1.00 79.50 84 VAL A N 1
ATOM 649 C CA . VAL A 1 84 ? -17.971 -10.459 1.778 1.00 79.50 84 VAL A CA 1
ATOM 650 C C . VAL A 1 84 ? -16.476 -10.346 1.459 1.00 79.50 84 VAL A C 1
ATOM 652 O O . VAL A 1 84 ? -16.088 -10.468 0.299 1.00 79.50 84 VAL A O 1
ATOM 655 N N . VAL A 1 85 ? -15.631 -10.143 2.476 1.00 83.56 85 VAL A N 1
ATOM 656 C CA . VAL A 1 85 ? -14.169 -10.096 2.314 1.00 83.56 85 VAL A CA 1
ATOM 657 C C . VAL A 1 85 ? -13.597 -11.480 2.021 1.00 83.56 85 VAL A C 1
ATOM 659 O O . VAL A 1 85 ? -12.810 -11.595 1.085 1.00 83.56 85 VAL A O 1
ATOM 662 N N . ASP A 1 86 ? -14.014 -12.516 2.762 1.00 86.00 86 ASP A N 1
ATOM 663 C CA . ASP A 1 86 ? -13.623 -13.905 2.481 1.00 86.00 86 ASP A CA 1
ATOM 664 C C . ASP A 1 86 ? -13.984 -14.246 1.026 1.00 86.00 86 ASP A C 1
ATOM 666 O O . ASP A 1 86 ? -13.090 -14.513 0.232 1.00 86.00 86 ASP A O 1
ATOM 670 N N . VAL A 1 87 ? -15.252 -14.026 0.645 1.00 82.00 87 VAL A N 1
ATOM 671 C CA . VAL A 1 87 ? -15.804 -14.112 -0.725 1.00 82.00 87 VAL A CA 1
ATOM 672 C C . VAL A 1 87 ? -14.995 -13.365 -1.800 1.00 82.00 87 VAL A C 1
ATOM 674 O O . VAL A 1 87 ? -14.903 -13.821 -2.944 1.00 82.00 87 VAL A O 1
ATOM 677 N N . PHE A 1 88 ? -14.473 -12.176 -1.488 1.00 83.12 88 PHE A N 1
ATOM 678 C CA . PHE A 1 88 ? -13.702 -11.368 -2.436 1.00 83.12 88 PHE A CA 1
ATOM 679 C C . PHE A 1 88 ? -12.332 -11.996 -2.694 1.00 83.12 88 PHE A C 1
ATOM 681 O O . PHE A 1 88 ? -11.958 -12.182 -3.853 1.00 83.12 88 PHE A O 1
ATOM 688 N N . LEU A 1 89 ? -11.613 -12.363 -1.628 1.00 85.81 89 LEU A N 1
ATOM 689 C CA . LEU A 1 89 ? -10.345 -13.094 -1.728 1.00 85.81 89 LEU A CA 1
ATOM 690 C C . LEU A 1 89 ? -10.570 -14.411 -2.486 1.00 85.81 89 LEU A C 1
ATOM 692 O O . LEU A 1 89 ? -9.848 -14.728 -3.426 1.00 85.81 89 LEU A O 1
ATOM 696 N N . ASP A 1 90 ? -11.694 -15.056 -2.177 1.00 83.69 90 ASP A N 1
ATOM 697 C CA . ASP A 1 90 ? -12.233 -16.245 -2.817 1.00 83.69 90 ASP A CA 1
ATOM 698 C C . ASP A 1 90 ? -12.662 -16.068 -4.291 1.00 83.69 90 ASP A C 1
ATOM 700 O O . ASP A 1 90 ? -12.970 -17.035 -4.977 1.00 83.69 90 ASP A O 1
ATOM 704 N N . THR A 1 91 ? -12.701 -14.866 -4.857 1.00 81.62 91 THR A N 1
ATOM 705 C CA . THR A 1 91 ? -13.034 -14.689 -6.290 1.00 81.62 91 THR A CA 1
ATOM 706 C C . THR A 1 91 ? -11.916 -14.051 -7.093 1.00 81.62 91 THR A C 1
ATOM 708 O O . THR A 1 91 ? -11.797 -14.322 -8.294 1.00 81.62 91 THR A O 1
ATOM 711 N N . LEU A 1 92 ? -11.021 -13.334 -6.419 1.00 84.94 92 LEU A N 1
ATOM 712 C CA . LEU A 1 92 ? -9.872 -12.636 -6.974 1.00 84.94 92 LEU A CA 1
ATOM 713 C C . LEU A 1 92 ? -9.013 -13.412 -8.000 1.00 84.94 92 LEU A C 1
ATOM 715 O O . LEU A 1 92 ? -8.688 -12.799 -9.019 1.00 84.94 92 LEU A O 1
ATOM 719 N N . PRO A 1 93 ? -8.663 -14.711 -7.851 1.00 86.12 93 PRO A N 1
ATOM 720 C CA . PRO A 1 93 ? -7.811 -15.376 -8.846 1.00 86.12 93 PRO A CA 1
ATOM 721 C C . PRO A 1 93 ? -8.570 -15.588 -10.154 1.00 86.12 93 PRO A C 1
ATOM 723 O O . PRO A 1 93 ? -8.063 -15.298 -11.236 1.00 86.12 93 PRO A O 1
ATOM 726 N N . SER A 1 94 ? -9.822 -16.042 -10.049 1.00 85.56 94 SER A N 1
ATOM 727 C CA . SER A 1 94 ? -10.690 -16.337 -11.190 1.00 85.56 94 SER A CA 1
ATOM 728 C C . SER A 1 94 ? -11.018 -15.084 -12.008 1.00 85.56 94 SER A C 1
ATOM 730 O O . SER A 1 94 ? -11.152 -15.168 -13.226 1.00 85.56 94 SER A O 1
ATOM 732 N N . MET A 1 95 ? -11.065 -13.909 -11.364 1.00 85.81 95 MET A N 1
ATOM 733 C CA . MET A 1 95 ? -11.301 -12.623 -12.032 1.00 85.81 95 MET A CA 1
ATOM 734 C C . MET A 1 95 ? -10.160 -12.218 -12.974 1.00 85.81 95 MET A C 1
ATOM 736 O O . MET A 1 95 ? -10.399 -11.474 -13.924 1.00 85.81 95 MET A O 1
ATOM 740 N N . PHE A 1 96 ? -8.937 -12.700 -12.730 1.00 87.88 96 PHE A N 1
ATOM 741 C CA . PHE A 1 96 ? -7.735 -12.301 -13.469 1.00 87.88 96 PHE A CA 1
ATOM 742 C C . PHE A 1 96 ? -6.973 -13.475 -14.106 1.00 87.88 96 PHE A C 1
ATOM 744 O O . PHE A 1 96 ? -5.915 -13.254 -14.689 1.00 87.88 96 PHE A O 1
ATOM 751 N N . GLN A 1 97 ? -7.508 -14.701 -14.067 1.00 86.06 97 GLN A N 1
ATOM 752 C CA . GLN A 1 97 ? -6.846 -15.914 -14.580 1.00 86.06 97 GLN A CA 1
ATOM 753 C C . GLN A 1 97 ? -6.379 -15.794 -16.048 1.00 86.06 97 GLN A C 1
ATOM 755 O O . GLN A 1 97 ? -5.292 -16.254 -16.392 1.00 86.06 97 GLN A O 1
ATOM 760 N N . ASP A 1 98 ? -7.165 -15.110 -16.887 1.00 89.12 98 ASP A N 1
ATOM 761 C CA . ASP A 1 98 ? -6.895 -14.887 -18.315 1.00 89.12 98 ASP A CA 1
ATOM 762 C C . ASP A 1 98 ? -6.227 -13.521 -18.599 1.00 89.12 98 ASP A C 1
ATOM 764 O O . ASP A 1 98 ? -6.096 -13.108 -19.754 1.00 89.12 98 ASP A O 1
ATOM 768 N N . ASN A 1 99 ? -5.820 -12.774 -17.563 1.00 87.75 99 ASN A N 1
ATOM 769 C CA . ASN A 1 99 ? -5.289 -11.421 -17.720 1.00 87.75 99 ASN A CA 1
ATOM 770 C C . ASN A 1 99 ? -3.908 -11.430 -18.387 1.00 87.75 99 ASN A C 1
ATOM 772 O O . ASN A 1 99 ? -2.911 -11.762 -17.756 1.00 87.75 99 ASN A O 1
ATOM 776 N N . VAL A 1 100 ? -3.828 -10.979 -19.639 1.00 88.81 100 VAL A N 1
ATOM 777 C CA . VAL A 1 100 ? -2.572 -10.867 -20.403 1.00 88.81 100 VAL A CA 1
ATOM 778 C C . VAL A 1 100 ? -1.784 -9.574 -20.149 1.00 88.81 100 VAL A C 1
ATOM 780 O O . VAL A 1 100 ? -0.726 -9.386 -20.751 1.00 88.81 100 VAL A O 1
ATOM 783 N N . ASN A 1 101 ? -2.267 -8.670 -19.288 1.00 88.38 101 ASN A N 1
ATOM 784 C CA . ASN A 1 101 ? -1.618 -7.382 -19.059 1.00 88.38 101 ASN A CA 1
ATOM 785 C C . ASN A 1 101 ? -0.291 -7.534 -18.289 1.00 88.38 101 ASN A C 1
ATOM 787 O O . ASN A 1 101 ? -0.260 -8.041 -17.166 1.00 88.38 101 ASN A O 1
ATOM 791 N N . VAL A 1 102 ? 0.794 -7.061 -18.906 1.00 89.38 102 VAL A N 1
ATOM 792 C CA . VAL A 1 102 ? 2.169 -7.036 -18.370 1.00 89.38 102 VAL A CA 1
ATOM 793 C C . VAL A 1 102 ? 2.531 -5.714 -17.689 1.00 89.38 102 VAL A C 1
ATOM 795 O O . VAL A 1 102 ? 3.635 -5.582 -17.168 1.00 89.38 102 VAL A O 1
ATOM 798 N N . GLU A 1 103 ? 1.643 -4.723 -17.725 1.00 91.81 103 GLU A N 1
ATOM 799 C CA . GLU A 1 103 ? 1.900 -3.373 -17.236 1.00 91.81 103 GLU A CA 1
ATOM 800 C C . GLU A 1 103 ? 1.329 -3.135 -15.831 1.00 91.81 103 GLU A C 1
ATOM 802 O O . GLU A 1 103 ? 0.333 -3.740 -15.433 1.00 91.81 103 GLU A O 1
ATOM 807 N N . SER A 1 104 ? 1.945 -2.215 -15.080 1.00 94.06 104 SER A N 1
ATOM 808 C CA . SER A 1 104 ? 1.513 -1.840 -13.727 1.00 94.06 104 SER A CA 1
ATOM 809 C C . SER A 1 104 ? 1.344 -0.327 -13.583 1.00 94.06 104 SER A C 1
ATOM 811 O O . SER A 1 104 ? 2.289 0.440 -13.784 1.00 94.06 104 SER A O 1
ATOM 813 N N . ALA A 1 105 ? 0.144 0.093 -13.170 1.00 94.88 105 ALA A N 1
ATOM 814 C CA . ALA A 1 105 ? -0.227 1.476 -12.854 1.00 94.88 105 ALA A CA 1
ATOM 815 C C . ALA A 1 105 ? -0.090 1.784 -11.345 1.00 94.88 105 ALA A C 1
ATOM 817 O O . ALA A 1 105 ? -0.969 2.380 -10.720 1.00 94.88 105 ALA A O 1
ATOM 818 N N . PHE A 1 106 ? 1.019 1.351 -10.739 1.00 95.19 106 PHE A N 1
ATOM 819 C CA . PHE A 1 106 ? 1.242 1.407 -9.291 1.00 95.19 106 PHE A CA 1
ATOM 820 C C . PHE A 1 106 ? 1.150 2.817 -8.677 1.00 95.19 106 PHE A C 1
ATOM 822 O O . PHE A 1 106 ? 0.539 2.993 -7.625 1.00 95.19 106 PHE A O 1
ATOM 829 N N . GLY A 1 107 ? 1.735 3.839 -9.312 1.00 94.75 107 GLY A N 1
ATOM 830 C CA . GLY A 1 107 ? 1.691 5.214 -8.797 1.00 94.75 107 GLY A CA 1
ATOM 831 C C . GLY A 1 107 ? 0.290 5.844 -8.822 1.00 94.75 107 GLY A C 1
ATOM 832 O O . GLY A 1 107 ? -0.126 6.401 -7.801 1.00 94.75 107 GLY A O 1
ATOM 833 N N . PRO A 1 108 ? -0.483 5.712 -9.919 1.00 94.88 108 PRO A N 1
ATOM 834 C CA . PRO A 1 108 ? -1.920 5.988 -9.928 1.00 94.88 108 PRO A CA 1
ATOM 835 C C . PRO A 1 108 ? -2.683 5.258 -8.810 1.00 94.88 108 PRO A C 1
ATOM 837 O O . PRO A 1 108 ? -3.400 5.894 -8.038 1.00 94.88 108 PRO A O 1
ATOM 840 N N . ALA A 1 109 ? -2.459 3.954 -8.631 1.00 92.75 109 ALA A N 1
ATOM 841 C CA . ALA A 1 109 ? -3.115 3.172 -7.580 1.00 92.75 109 ALA A CA 1
ATOM 842 C C . ALA A 1 109 ? -2.749 3.658 -6.154 1.00 92.75 109 ALA A C 1
ATOM 844 O O . ALA A 1 109 ? -3.616 3.764 -5.282 1.00 92.75 109 ALA A O 1
ATOM 845 N N . LEU A 1 110 ? -1.492 4.059 -5.922 1.00 93.62 110 LEU A N 1
ATOM 846 C CA . LEU A 1 110 ? -1.050 4.703 -4.677 1.00 93.62 110 LEU A CA 1
ATOM 847 C C . LEU A 1 110 ? -1.739 6.050 -4.410 1.00 93.62 110 LEU A C 1
ATOM 849 O O . LEU A 1 110 ? -2.009 6.357 -3.242 1.00 93.62 110 LEU A O 1
ATOM 853 N N . LYS A 1 111 ? -2.013 6.846 -5.456 1.00 92.38 111 LYS A N 1
ATOM 854 C CA . LYS A 1 111 ? -2.801 8.086 -5.350 1.00 92.38 111 LYS A CA 1
ATOM 855 C C . LYS A 1 111 ? -4.255 7.789 -4.980 1.00 92.38 111 LYS A C 1
ATOM 857 O O . LYS A 1 111 ? -4.748 8.415 -4.048 1.00 92.38 111 LYS A O 1
ATOM 862 N N . ALA A 1 112 ? -4.903 6.812 -5.624 1.00 90.56 112 ALA A N 1
ATOM 863 C CA . ALA A 1 112 ? -6.276 6.404 -5.294 1.00 90.56 112 ALA A CA 1
ATOM 864 C C . ALA A 1 112 ? -6.403 5.958 -3.827 1.00 90.56 112 ALA A C 1
ATOM 866 O O . ALA A 1 112 ? -7.244 6.447 -3.077 1.00 90.56 112 ALA A O 1
ATOM 867 N N . ALA A 1 113 ? -5.495 5.095 -3.364 1.00 90.38 113 ALA A N 1
ATOM 868 C CA . ALA A 1 113 ? -5.450 4.687 -1.960 1.00 90.38 113 ALA A CA 1
ATOM 869 C C . ALA A 1 113 ? -5.169 5.869 -1.003 1.00 90.38 113 ALA A C 1
ATOM 871 O O . ALA A 1 113 ? -5.494 5.816 0.185 1.00 90.38 113 ALA A O 1
ATOM 872 N N . PHE A 1 114 ? -4.541 6.947 -1.488 1.00 91.81 114 PHE A N 1
ATOM 873 C CA . PHE A 1 114 ? -4.271 8.159 -0.713 1.00 91.81 114 PHE A CA 1
ATOM 874 C C . PHE A 1 114 ? -5.467 9.095 -0.600 1.00 91.81 114 PHE A C 1
ATOM 876 O O . PHE A 1 114 ? -5.719 9.568 0.508 1.00 91.81 114 PHE A O 1
ATOM 883 N N . SER A 1 115 ? -6.240 9.307 -1.663 1.00 89.62 115 SER A N 1
ATOM 884 C CA . SER A 1 115 ? -7.503 10.049 -1.565 1.00 89.62 115 SER A CA 1
ATOM 885 C C . SER A 1 115 ? -8.493 9.387 -0.599 1.00 89.62 115 SER A C 1
ATOM 887 O O . SER A 1 115 ? -9.180 10.103 0.121 1.00 89.62 115 SER A O 1
ATOM 889 N N . VAL A 1 116 ? -8.492 8.052 -0.502 1.00 87.12 116 VAL A N 1
ATOM 890 C CA . VAL A 1 116 ? -9.303 7.290 0.470 1.00 87.12 116 VAL A CA 1
ATOM 891 C C . VAL A 1 116 ? -8.802 7.455 1.912 1.00 87.12 116 VAL A C 1
ATOM 893 O O . VAL A 1 116 ? -9.577 7.734 2.822 1.00 87.12 116 VAL A O 1
ATOM 896 N N . MET A 1 117 ? -7.501 7.257 2.156 1.00 89.31 117 MET A N 1
ATOM 897 C CA . MET A 1 117 ? -6.975 7.147 3.526 1.00 89.31 117 MET A CA 1
ATOM 898 C C . MET A 1 117 ? -6.596 8.478 4.186 1.00 89.31 117 MET A C 1
ATOM 900 O O . MET A 1 117 ? -6.396 8.495 5.401 1.00 89.31 117 MET A O 1
ATOM 904 N N . ASN A 1 118 ? -6.452 9.582 3.442 1.00 88.81 118 ASN A N 1
ATOM 905 C CA . ASN A 1 118 ? -5.871 10.822 3.981 1.00 88.81 118 ASN A CA 1
ATOM 906 C C . ASN A 1 118 ? -6.644 11.436 5.168 1.00 88.81 118 ASN A C 1
ATOM 908 O O . ASN A 1 118 ? -6.043 12.135 5.980 1.00 88.81 118 ASN A O 1
ATOM 912 N N . GLN A 1 119 ? -7.936 11.142 5.329 1.00 84.06 119 GLN A N 1
ATOM 913 C CA . GLN A 1 119 ? -8.728 11.631 6.464 1.00 84.06 119 GLN A CA 1
ATOM 914 C C . GLN A 1 119 ? -8.450 10.845 7.759 1.00 84.06 119 GLN A C 1
ATOM 916 O O . GLN A 1 119 ? -8.478 11.396 8.862 1.00 84.06 119 GLN A O 1
ATOM 921 N N . LEU A 1 120 ? -8.161 9.546 7.643 1.00 86.50 120 LEU A N 1
ATOM 922 C CA . LEU A 1 120 ? -8.129 8.610 8.771 1.00 86.50 120 LEU A CA 1
ATOM 923 C C . LEU A 1 120 ? -6.705 8.174 9.140 1.00 86.50 120 LEU A C 1
ATOM 925 O O . LEU A 1 120 ? -6.422 7.985 10.322 1.00 86.50 120 LEU A O 1
ATOM 929 N N . GLY A 1 121 ? -5.790 8.098 8.175 1.00 89.00 121 GLY A N 1
ATOM 930 C CA . GLY A 1 121 ? -4.481 7.463 8.342 1.00 89.00 121 GLY A CA 1
ATOM 931 C C . GLY A 1 121 ? -4.571 5.935 8.258 1.00 89.00 121 GLY A C 1
ATOM 932 O O . GLY A 1 121 ? -5.531 5.390 7.712 1.00 89.00 121 GLY A O 1
ATOM 933 N N . GLY A 1 122 ? -3.572 5.233 8.797 1.00 90.94 122 GLY A N 1
ATOM 934 C CA . GLY A 1 122 ? -3.593 3.773 8.951 1.00 90.94 122 GLY A CA 1
ATOM 935 C C . GLY A 1 122 ? -2.422 3.059 8.277 1.00 90.94 122 GLY A C 1
ATOM 936 O O . GLY A 1 122 ? -1.319 3.593 8.176 1.00 90.94 122 GLY A O 1
ATOM 937 N N . LYS A 1 123 ? -2.652 1.824 7.830 1.00 92.31 123 LYS A N 1
ATOM 938 C CA . LYS A 1 123 ? -1.635 0.934 7.266 1.00 92.31 123 LYS A CA 1
ATOM 939 C C . LYS A 1 123 ? -2.044 0.445 5.878 1.00 92.31 123 LYS A C 1
ATOM 941 O O . LYS A 1 123 ? -3.124 -0.114 5.703 1.00 92.31 123 LYS A O 1
ATOM 946 N N . ARG A 1 124 ? -1.163 0.613 4.892 1.00 89.62 124 ARG A N 1
ATOM 947 C CA . ARG A 1 124 ? -1.261 -0.075 3.600 1.00 89.62 124 ARG A CA 1
ATOM 948 C C . ARG A 1 124 ? -0.488 -1.375 3.627 1.00 89.62 124 ARG A C 1
ATOM 950 O O . ARG A 1 124 ? 0.585 -1.431 4.223 1.00 89.62 124 ARG A O 1
ATOM 957 N N . LEU A 1 125 ? -1.047 -2.368 2.951 1.00 93.25 125 LEU A N 1
ATOM 958 C CA . LEU A 1 125 ? -0.402 -3.630 2.619 1.00 93.25 125 LEU A CA 1
ATOM 959 C C . LEU A 1 125 ? -0.369 -3.730 1.093 1.00 93.25 125 LEU A C 1
ATOM 961 O O . LEU A 1 125 ? -1.426 -3.719 0.455 1.00 93.25 125 LEU A O 1
ATOM 965 N N . ILE A 1 126 ? 0.832 -3.745 0.518 1.00 93.50 126 ILE A N 1
ATOM 966 C CA . ILE A 1 126 ? 1.052 -3.688 -0.927 1.00 93.50 126 ILE A CA 1
ATOM 967 C C . ILE A 1 126 ? 1.616 -5.015 -1.429 1.00 93.50 126 ILE A C 1
ATOM 969 O O . ILE A 1 126 ? 2.728 -5.413 -1.093 1.00 93.50 126 ILE A O 1
ATOM 973 N N . PHE A 1 127 ? 0.871 -5.655 -2.322 1.00 92.69 127 PHE A N 1
ATOM 974 C CA . PHE A 1 127 ? 1.260 -6.888 -2.993 1.00 92.69 127 PHE A CA 1
ATOM 975 C C . PHE A 1 127 ? 1.596 -6.542 -4.443 1.00 92.69 127 PHE A C 1
ATOM 977 O O . PHE A 1 127 ? 0.711 -6.504 -5.288 1.00 92.69 127 PHE A O 1
ATOM 984 N N . GLN A 1 128 ? 2.864 -6.215 -4.711 1.00 90.88 128 GLN A N 1
ATOM 985 C CA . GLN A 1 128 ? 3.358 -5.814 -6.034 1.00 90.88 128 GLN A CA 1
ATOM 986 C C . GLN A 1 128 ? 4.305 -6.886 -6.586 1.00 90.88 128 GLN A C 1
ATOM 988 O O . GLN A 1 128 ? 5.240 -7.277 -5.889 1.00 90.88 128 GLN A O 1
ATOM 993 N N . ASN A 1 129 ? 4.103 -7.329 -7.833 1.00 90.00 129 ASN A N 1
ATOM 994 C CA . ASN A 1 129 ? 4.986 -8.306 -8.492 1.00 90.00 129 ASN A CA 1
ATOM 995 C C . ASN A 1 129 ? 5.608 -7.759 -9.792 1.00 90.00 129 ASN A C 1
ATOM 997 O O . ASN A 1 129 ? 6.749 -8.067 -10.131 1.00 90.00 129 ASN A O 1
ATOM 1001 N N . THR A 1 130 ? 4.889 -6.899 -10.513 1.00 91.75 130 THR A N 1
ATOM 1002 C CA . THR A 1 130 ? 5.352 -6.281 -11.764 1.00 91.75 130 THR A CA 1
ATOM 1003 C C . THR A 1 130 ? 6.022 -4.927 -11.506 1.00 91.75 130 THR A C 1
ATOM 1005 O O . THR A 1 130 ? 5.626 -4.186 -10.606 1.00 91.75 130 THR A O 1
ATOM 1008 N N . MET A 1 131 ? 7.034 -4.560 -12.301 1.00 92.69 131 MET A N 1
ATOM 1009 C CA . MET A 1 131 ? 7.636 -3.221 -12.227 1.00 92.69 131 MET A CA 1
ATOM 1010 C C . MET A 1 131 ? 6.604 -2.147 -12.633 1.00 92.69 131 MET A C 1
ATOM 1012 O O . MET A 1 131 ? 6.006 -2.281 -13.699 1.00 92.69 131 MET A O 1
ATOM 1016 N N . PRO A 1 132 ? 6.414 -1.065 -11.850 1.00 95.12 132 PRO A N 1
ATOM 1017 C CA . PRO A 1 132 ? 5.592 0.079 -12.249 1.00 95.12 132 PRO A CA 1
ATOM 1018 C C . PRO A 1 132 ? 5.990 0.601 -13.634 1.00 95.12 132 PRO A C 1
ATOM 1020 O O . PRO A 1 132 ? 7.125 1.035 -13.815 1.00 95.12 132 PRO A O 1
ATOM 1023 N N . SER A 1 133 ? 5.076 0.576 -14.605 1.00 94.19 133 SER A N 1
ATOM 1024 C CA . SER A 1 133 ? 5.354 0.932 -16.008 1.00 94.19 133 SER A CA 1
ATOM 1025 C C . SER A 1 133 ? 4.435 2.031 -16.555 1.00 94.19 133 SER A C 1
ATOM 1027 O O . SER A 1 133 ? 4.830 2.762 -17.468 1.00 94.19 133 SER A O 1
ATOM 1029 N N . LEU A 1 134 ? 3.248 2.203 -15.962 1.00 93.75 134 LEU A N 1
ATOM 1030 C CA . LEU A 1 134 ? 2.213 3.140 -16.398 1.00 93.75 134 LEU A CA 1
ATOM 1031 C C . LEU A 1 134 ? 1.971 4.274 -15.396 1.00 93.75 134 LEU A C 1
ATOM 1033 O O . LEU A 1 134 ? 2.034 4.092 -14.180 1.00 93.75 134 LEU A O 1
ATOM 1037 N N . GLY A 1 135 ? 1.623 5.442 -15.940 1.00 93.50 135 GLY A N 1
ATOM 1038 C CA . GLY A 1 135 ? 1.285 6.644 -15.179 1.00 93.50 135 GLY A CA 1
ATOM 1039 C C . GLY A 1 135 ? 2.466 7.277 -14.434 1.00 93.50 135 GLY A C 1
ATOM 1040 O O . GLY A 1 135 ? 3.640 7.064 -14.754 1.00 93.50 135 GLY A O 1
ATOM 1041 N N . ILE A 1 136 ? 2.134 8.099 -13.437 1.00 93.69 136 ILE A N 1
ATOM 1042 C CA . ILE A 1 136 ? 3.101 8.725 -12.525 1.00 93.69 136 ILE A CA 1
ATOM 1043 C C . ILE A 1 136 ? 3.857 7.667 -11.706 1.00 93.69 136 ILE A C 1
ATOM 1045 O O . ILE A 1 136 ? 3.284 6.641 -11.346 1.00 93.69 136 ILE A O 1
ATOM 1049 N N . GLY A 1 137 ? 5.136 7.889 -11.394 1.00 93.75 137 GLY A N 1
ATOM 1050 C CA . GLY A 1 137 ? 5.928 6.912 -10.646 1.00 93.75 137 GLY A CA 1
ATOM 1051 C C . GLY A 1 137 ? 6.335 5.677 -11.453 1.00 93.75 137 GLY A C 1
ATOM 1052 O O . GLY A 1 137 ? 6.873 4.741 -10.870 1.00 93.75 137 GLY A O 1
ATOM 1053 N N . ARG A 1 138 ? 6.112 5.641 -12.774 1.00 94.31 138 ARG A N 1
ATOM 1054 C CA . ARG A 1 138 ? 6.663 4.575 -13.623 1.00 94.31 138 ARG A CA 1
ATOM 1055 C C . ARG A 1 138 ? 8.189 4.520 -13.516 1.00 94.31 138 ARG A C 1
ATOM 1057 O O . ARG A 1 138 ? 8.867 5.547 -13.471 1.00 94.31 138 ARG A O 1
ATOM 1064 N N . LEU A 1 139 ? 8.725 3.309 -13.524 1.00 91.69 139 LEU A N 1
ATOM 1065 C CA . LEU A 1 139 ? 10.148 3.018 -13.452 1.00 91.69 139 LEU A CA 1
ATOM 1066 C C . LEU A 1 139 ? 10.657 2.494 -14.796 1.00 91.69 139 LEU A C 1
ATOM 1068 O O . LEU A 1 139 ? 9.898 2.054 -15.660 1.00 91.69 139 LEU A O 1
ATOM 1072 N N . LYS A 1 140 ? 11.976 2.548 -14.966 1.00 86.88 140 LYS A N 1
ATOM 1073 C CA . LYS A 1 140 ? 12.691 1.937 -16.085 1.00 86.88 140 LYS A CA 1
ATOM 1074 C C . LYS A 1 140 ? 13.686 0.920 -15.546 1.00 86.88 140 LYS A C 1
ATOM 1076 O O . LYS A 1 140 ? 14.145 1.026 -14.407 1.00 86.88 140 LYS A O 1
ATOM 1081 N N . LEU A 1 141 ? 14.047 -0.051 -16.380 1.00 84.50 141 LEU A N 1
ATOM 1082 C CA . LEU A 1 141 ? 15.107 -0.995 -16.050 1.00 84.50 141 LEU A CA 1
ATOM 1083 C C . LEU A 1 141 ? 16.435 -0.248 -15.870 1.00 84.50 141 LEU A C 1
ATOM 1085 O O . LEU A 1 141 ? 16.880 0.496 -16.743 1.00 84.50 141 LEU A O 1
ATOM 1089 N N . ARG A 1 142 ? 17.066 -0.469 -14.716 1.00 76.75 142 ARG A N 1
ATOM 1090 C CA . ARG A 1 142 ? 18.389 0.048 -14.361 1.00 76.75 142 ARG A CA 1
ATOM 1091 C C . ARG A 1 142 ? 19.369 -1.119 -14.374 1.00 76.75 142 ARG A C 1
ATOM 1093 O O . ARG A 1 142 ? 19.276 -1.989 -13.514 1.00 76.75 142 ARG A O 1
ATOM 1100 N N . GLY A 1 143 ? 20.294 -1.141 -15.329 1.00 63.44 143 GLY A N 1
ATOM 1101 C CA . GLY A 1 143 ? 21.287 -2.219 -15.431 1.00 63.44 143 GLY A CA 1
ATOM 1102 C C . GLY A 1 143 ? 22.303 -2.041 -16.557 1.00 63.44 143 GLY A C 1
ATOM 1103 O O . GLY A 1 143 ? 23.481 -2.328 -16.367 1.00 63.44 143 GLY A O 1
ATOM 1104 N N . ASP A 1 144 ? 21.890 -1.467 -17.688 1.00 58.59 144 ASP A N 1
ATOM 1105 C CA . ASP A 1 144 ? 22.726 -1.418 -18.902 1.00 58.59 144 ASP A CA 1
ATOM 1106 C C . ASP A 1 144 ? 23.918 -0.441 -18.810 1.00 58.59 144 ASP A C 1
ATOM 1108 O O . ASP A 1 144 ? 24.832 -0.460 -19.636 1.00 58.59 144 ASP A O 1
ATOM 1112 N N . HIS A 1 145 ? 23.964 0.402 -17.774 1.00 61.56 145 HIS A N 1
ATOM 1113 C CA . HIS A 1 145 ? 25.067 1.328 -17.511 1.00 61.56 145 HIS A CA 1
ATOM 1114 C C . HIS A 1 145 ? 26.148 0.725 -16.600 1.00 61.56 145 HIS A C 1
ATOM 1116 O O . HIS A 1 145 ? 26.478 1.268 -15.544 1.00 61.56 145 HIS A O 1
ATOM 1122 N N . VAL A 1 146 ? 26.783 -0.342 -17.097 1.00 63.69 146 VAL A N 1
ATOM 1123 C CA . VAL A 1 146 ? 28.026 -0.930 -16.555 1.00 63.69 146 VAL A CA 1
ATOM 1124 C C . VAL A 1 146 ? 29.080 0.113 -16.109 1.00 63.69 146 VAL A C 1
ATOM 1126 O O . VAL A 1 146 ? 29.679 -0.105 -15.057 1.00 63.69 146 VAL A O 1
ATOM 1129 N N . PRO A 1 147 ? 29.301 1.263 -16.795 1.00 74.31 147 PRO A N 1
ATOM 1130 C CA . PRO A 1 147 ? 30.335 2.235 -16.407 1.00 74.31 147 PRO A CA 1
ATOM 1131 C C . PRO A 1 147 ? 30.148 2.953 -15.059 1.00 74.31 147 PRO A C 1
ATOM 1133 O O . PRO A 1 147 ? 31.008 3.748 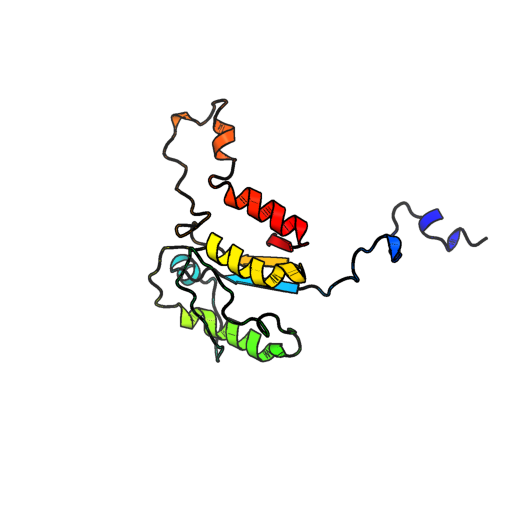-14.689 1.00 74.31 147 PRO A O 1
ATOM 1136 N N . VAL A 1 148 ? 29.020 2.766 -14.363 1.00 80.62 148 VAL A N 1
ATOM 1137 C CA . VAL A 1 148 ? 28.700 3.503 -13.125 1.00 80.62 148 VAL A CA 1
ATOM 1138 C C . VAL A 1 148 ? 29.112 2.738 -11.857 1.00 80.62 148 VAL A C 1
ATOM 1140 O O . VAL A 1 148 ? 29.388 3.370 -10.834 1.00 80.62 148 VAL A O 1
ATOM 1143 N N . TYR A 1 149 ? 29.204 1.407 -11.915 1.00 83.50 149 TYR A N 1
ATOM 1144 C CA . TYR A 1 149 ? 29.624 0.572 -10.783 1.00 83.50 149 TYR A CA 1
ATOM 1145 C C . TYR A 1 149 ? 31.081 0.839 -10.382 1.00 83.50 149 TYR A C 1
ATOM 1147 O O . TYR A 1 149 ? 31.950 0.992 -11.239 1.00 83.50 149 TYR A O 1
ATOM 1155 N N . GLY A 1 150 ? 31.353 0.895 -9.075 1.00 84.38 150 GLY A N 1
ATOM 1156 C CA . GLY A 1 150 ? 32.689 1.192 -8.546 1.00 84.38 150 GLY A CA 1
ATOM 1157 C C . GLY A 1 150 ? 33.137 2.649 -8.728 1.00 84.38 150 GLY A C 1
ATOM 1158 O O . GLY A 1 150 ? 34.309 2.953 -8.519 1.00 84.38 150 GLY A O 1
ATOM 1159 N N . THR A 1 151 ? 32.228 3.552 -9.110 1.00 89.44 151 THR A N 1
ATOM 1160 C CA . THR A 1 151 ? 32.488 4.997 -9.225 1.00 89.44 151 THR A CA 1
ATOM 1161 C C . THR A 1 151 ? 31.734 5.778 -8.151 1.00 89.44 151 THR A C 1
ATOM 1163 O O . THR A 1 151 ? 30.693 5.333 -7.666 1.00 89.44 151 THR A O 1
ATOM 1166 N N . ASP A 1 152 ? 32.162 7.010 -7.862 1.00 88.44 152 ASP A N 1
ATOM 1167 C CA . ASP A 1 152 ? 31.445 7.921 -6.950 1.00 88.44 152 ASP A CA 1
ATOM 1168 C C . ASP A 1 152 ? 29.979 8.172 -7.360 1.00 88.44 152 ASP A C 1
ATOM 1170 O O . ASP A 1 152 ? 29.155 8.587 -6.543 1.00 88.44 152 ASP A O 1
ATOM 1174 N N . LYS A 1 153 ? 29.620 7.907 -8.625 1.00 86.12 153 LYS A N 1
ATOM 1175 C CA . LYS A 1 153 ? 28.259 8.065 -9.159 1.00 86.12 153 LYS A CA 1
ATOM 1176 C C . LYS A 1 153 ? 27.344 6.868 -8.875 1.00 86.12 153 LYS A C 1
ATOM 1178 O O . LYS A 1 153 ? 26.140 6.991 -9.084 1.00 86.12 153 LYS A O 1
ATOM 1183 N N . GLU A 1 154 ? 27.858 5.752 -8.351 1.00 87.19 154 GLU A N 1
ATOM 1184 C CA . GLU A 1 154 ? 27.059 4.554 -8.046 1.00 87.19 154 GLU A CA 1
ATOM 1185 C C . GLU A 1 154 ? 25.916 4.836 -7.059 1.00 87.19 154 GLU A C 1
ATOM 1187 O O . GLU A 1 154 ? 24.835 4.255 -7.170 1.00 87.19 154 GLU A O 1
ATOM 1192 N N . HIS A 1 155 ? 26.095 5.795 -6.142 1.00 88.06 155 HIS A N 1
ATOM 1193 C CA . HIS A 1 155 ? 25.052 6.193 -5.193 1.00 88.06 155 HIS A CA 1
ATOM 1194 C C . HIS A 1 155 ? 23.741 6.628 -5.880 1.00 88.06 155 HIS A C 1
ATOM 1196 O O . HIS A 1 155 ? 22.666 6.434 -5.312 1.00 88.06 155 HIS A O 1
ATOM 1202 N N . ALA A 1 156 ? 23.804 7.158 -7.109 1.00 85.88 156 ALA A N 1
ATOM 1203 C CA . ALA A 1 156 ? 22.629 7.585 -7.865 1.00 85.88 156 ALA A CA 1
ATOM 1204 C C . ALA A 1 156 ? 21.697 6.412 -8.224 1.00 85.88 156 ALA A C 1
ATOM 1206 O O . ALA A 1 156 ? 20.481 6.593 -8.270 1.00 85.88 156 ALA A O 1
ATOM 1207 N N . LEU A 1 157 ? 22.235 5.194 -8.384 1.00 84.50 157 LEU A N 1
ATOM 1208 C CA . LEU A 1 157 ? 21.442 3.981 -8.636 1.00 84.50 157 LEU A CA 1
ATOM 1209 C C . LEU A 1 157 ? 20.537 3.611 -7.448 1.00 84.50 157 LEU A C 1
ATOM 1211 O O . LEU A 1 157 ? 19.539 2.915 -7.633 1.00 84.50 157 LEU A O 1
ATOM 1215 N N . ARG A 1 158 ? 20.866 4.096 -6.242 1.00 84.94 158 ARG A N 1
ATOM 1216 C CA . ARG A 1 158 ? 20.136 3.849 -4.985 1.00 84.94 158 ARG A CA 1
ATOM 1217 C C . ARG A 1 158 ? 19.108 4.942 -4.664 1.00 84.94 158 ARG A C 1
ATOM 1219 O O . ARG A 1 158 ? 18.377 4.823 -3.686 1.00 84.94 158 ARG A O 1
ATOM 1226 N N . LEU A 1 159 ? 19.037 6.004 -5.471 1.00 88.75 159 LEU A N 1
ATOM 1227 C CA . LEU A 1 159 ? 18.016 7.049 -5.357 1.00 88.75 159 LEU A CA 1
ATOM 1228 C C . LEU A 1 159 ? 16.776 6.673 -6.191 1.00 88.75 159 LEU A C 1
ATOM 1230 O O . LEU A 1 159 ? 16.940 6.141 -7.293 1.00 88.75 159 LEU A O 1
ATOM 1234 N N . PRO A 1 160 ? 15.542 6.966 -5.731 1.00 88.88 160 PRO A N 1
ATOM 1235 C CA . PRO A 1 160 ? 14.341 6.754 -6.541 1.00 88.88 160 PRO A CA 1
ATOM 1236 C C . PRO A 1 160 ? 14.408 7.591 -7.826 1.00 88.88 160 PRO A C 1
ATOM 1238 O O . PRO A 1 160 ? 14.932 8.705 -7.809 1.00 88.88 160 PRO A O 1
ATOM 1241 N N . GLU A 1 161 ? 13.908 7.042 -8.937 1.00 86.12 161 GLU A N 1
ATOM 1242 C CA . GLU A 1 161 ? 13.963 7.702 -10.252 1.00 86.12 161 GLU A CA 1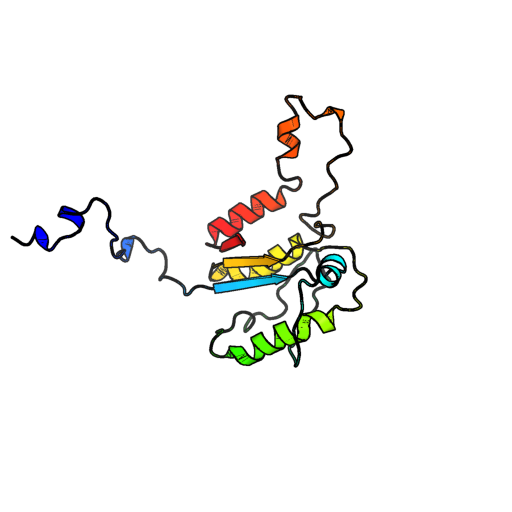
ATOM 1243 C C . GLU A 1 161 ? 13.019 8.893 -10.338 1.00 86.12 161 GLU A C 1
ATOM 1245 O O . GLU A 1 161 ? 13.420 9.994 -10.705 1.00 86.12 161 GLU A O 1
ATOM 1250 N N . ASP A 1 162 ? 11.766 8.647 -9.969 1.00 90.31 162 ASP A N 1
ATOM 1251 C CA . ASP A 1 162 ? 10.705 9.633 -10.004 1.00 90.31 162 ASP A CA 1
ATOM 1252 C C . ASP A 1 162 ? 10.629 10.355 -8.641 1.00 90.31 162 ASP A C 1
ATOM 1254 O O . ASP A 1 162 ? 10.480 9.693 -7.601 1.00 90.31 162 ASP A O 1
ATOM 1258 N N . PRO A 1 163 ? 10.708 11.702 -8.603 1.00 92.56 163 PRO A N 1
ATOM 1259 C CA . PRO A 1 163 ? 10.439 12.494 -7.404 1.00 92.56 163 PRO A CA 1
ATOM 1260 C C . PRO A 1 163 ? 9.097 12.173 -6.728 1.00 92.56 163 PRO A C 1
ATOM 1262 O O . PRO A 1 163 ? 8.989 12.354 -5.512 1.00 92.56 163 PRO A O 1
ATOM 1265 N N . PHE A 1 164 ? 8.118 11.641 -7.477 1.00 94.81 164 PHE A N 1
ATOM 1266 C CA . PHE A 1 164 ? 6.844 11.112 -6.981 1.00 94.81 164 PHE A CA 1
ATOM 1267 C C . PHE A 1 164 ? 6.993 10.300 -5.694 1.00 94.81 164 PHE A C 1
ATOM 1269 O O . PHE A 1 164 ? 6.267 10.548 -4.738 1.00 94.81 164 PHE A O 1
ATOM 1276 N N . TYR A 1 165 ? 7.959 9.379 -5.626 1.00 95.12 165 TYR A N 1
ATOM 1277 C CA . TYR A 1 165 ? 8.124 8.511 -4.459 1.00 95.12 165 TYR A CA 1
ATOM 1278 C C . TYR A 1 165 ? 8.533 9.274 -3.194 1.00 95.12 165 TYR A C 1
ATOM 1280 O O . TYR A 1 165 ? 8.085 8.937 -2.100 1.00 95.12 165 TYR A O 1
ATOM 1288 N N . LYS A 1 166 ? 9.348 10.329 -3.332 1.00 95.12 166 LYS A N 1
ATOM 1289 C CA . LYS A 1 166 ? 9.734 11.192 -2.203 1.00 95.12 166 LYS A CA 1
ATOM 1290 C C . LYS A 1 166 ? 8.565 12.064 -1.750 1.00 95.12 166 LYS A C 1
ATOM 1292 O O . LYS A 1 166 ? 8.346 12.198 -0.550 1.00 95.12 166 LYS A O 1
ATOM 1297 N N . GLN A 1 167 ? 7.813 12.618 -2.703 1.00 95.56 167 GLN A N 1
ATOM 1298 C CA . GLN A 1 167 ? 6.632 13.431 -2.418 1.00 95.56 167 GLN A CA 1
ATOM 1299 C C . GLN A 1 167 ? 5.543 12.593 -1.730 1.00 95.56 167 GLN A C 1
ATOM 1301 O O . GLN A 1 167 ? 5.108 12.931 -0.635 1.00 95.56 167 GLN A O 1
ATOM 1306 N N . MET A 1 168 ? 5.205 11.435 -2.305 1.00 95.06 168 MET A N 1
ATOM 1307 C CA . MET A 1 168 ? 4.248 10.481 -1.744 1.00 95.06 168 MET A CA 1
ATOM 1308 C C . MET A 1 168 ? 4.658 10.034 -0.333 1.00 95.06 168 MET A C 1
ATOM 1310 O O . MET A 1 168 ? 3.816 10.010 0.554 1.00 95.06 168 MET A O 1
ATOM 1314 N N . ALA A 1 169 ? 5.940 9.750 -0.071 1.00 95.19 169 ALA A N 1
ATOM 1315 C CA . ALA A 1 169 ? 6.401 9.410 1.280 1.00 95.19 169 ALA A CA 1
ATOM 1316 C C . ALA A 1 169 ? 6.202 10.555 2.297 1.00 95.19 169 ALA A C 1
ATOM 1318 O O . ALA A 1 169 ? 5.807 10.304 3.439 1.00 95.19 169 ALA A O 1
ATOM 1319 N N . ALA A 1 170 ? 6.434 11.809 1.891 1.00 95.88 170 ALA A N 1
ATOM 1320 C CA . ALA A 1 170 ? 6.183 12.977 2.735 1.00 95.88 170 ALA A CA 1
ATOM 1321 C C . ALA A 1 170 ? 4.682 13.167 3.020 1.00 95.88 170 ALA A C 1
ATOM 1323 O O . ALA A 1 170 ? 4.298 13.392 4.170 1.00 95.88 170 ALA A O 1
ATOM 1324 N N . ASP A 1 171 ? 3.832 13.003 2.003 1.00 95.06 171 ASP A N 1
ATOM 1325 C CA . ASP A 1 171 ? 2.377 13.083 2.147 1.00 95.06 171 ASP A CA 1
ATOM 1326 C C . ASP A 1 171 ? 1.841 11.955 3.046 1.00 95.06 171 ASP A C 1
ATOM 1328 O O . ASP A 1 171 ? 1.142 12.220 4.022 1.00 95.06 171 ASP A O 1
ATOM 1332 N N . LEU A 1 172 ? 2.237 10.702 2.815 1.00 94.31 172 LEU A N 1
ATOM 1333 C CA . LEU A 1 172 ? 1.865 9.561 3.663 1.00 94.31 172 LEU A CA 1
ATOM 1334 C C . LEU A 1 172 ? 2.256 9.783 5.134 1.00 94.31 172 LEU A C 1
ATOM 1336 O O . LEU A 1 172 ? 1.437 9.562 6.027 1.00 94.31 172 LEU A O 1
ATOM 1340 N N . THR A 1 173 ? 3.462 10.307 5.386 1.00 93.62 173 THR A N 1
ATOM 1341 C CA . THR A 1 173 ? 3.927 10.656 6.740 1.00 93.62 173 THR A CA 1
ATOM 1342 C C . THR A 1 173 ? 3.038 11.725 7.381 1.00 93.62 173 THR A C 1
ATOM 1344 O O . THR A 1 173 ? 2.602 11.566 8.521 1.00 93.62 173 THR A O 1
ATOM 1347 N N . LYS A 1 174 ? 2.716 12.795 6.639 1.00 92.75 174 LYS A N 1
ATOM 1348 C CA . LYS A 1 174 ? 1.857 13.898 7.100 1.00 92.75 174 LYS A CA 1
ATOM 1349 C C . LYS A 1 174 ? 0.458 13.425 7.515 1.00 92.75 174 LYS A C 1
ATOM 1351 O O . LYS A 1 174 ? -0.097 13.962 8.470 1.00 92.75 174 LYS A O 1
ATOM 1356 N N . TYR A 1 175 ? -0.092 12.427 6.824 1.00 91.31 175 TYR A N 1
ATOM 1357 C CA . TYR A 1 175 ? -1.429 11.882 7.086 1.00 91.31 175 TYR A CA 1
ATOM 1358 C C . TYR A 1 175 ? -1.427 10.585 7.917 1.00 91.31 175 TYR A C 1
ATOM 1360 O O . TYR A 1 175 ? -2.454 9.920 8.009 1.00 91.31 175 TYR A O 1
ATOM 1368 N N . GLN A 1 176 ? -0.308 10.242 8.573 1.00 91.69 176 GLN A N 1
ATOM 1369 C CA . GLN A 1 176 ? -0.193 9.070 9.459 1.00 91.69 176 GLN A CA 1
ATOM 1370 C C . GLN A 1 176 ? -0.497 7.733 8.747 1.00 91.69 176 GLN A C 1
ATOM 1372 O O . GLN A 1 176 ? -1.155 6.854 9.307 1.00 91.69 176 GLN A O 1
ATOM 1377 N N . ILE A 1 177 ? -0.036 7.585 7.500 1.00 92.94 177 ILE A N 1
ATOM 1378 C CA . ILE A 1 177 ? -0.205 6.374 6.688 1.00 92.94 177 ILE A CA 1
ATOM 1379 C C . ILE A 1 177 ? 1.137 5.641 6.578 1.00 92.94 177 ILE A C 1
ATOM 1381 O O . ILE A 1 177 ? 2.070 6.127 5.941 1.00 92.94 177 ILE A O 1
ATOM 1385 N N . GLY A 1 178 ? 1.226 4.448 7.163 1.00 92.62 178 GLY A N 1
ATOM 1386 C CA . GLY A 1 178 ? 2.342 3.526 6.946 1.00 92.62 178 GLY A CA 1
ATOM 1387 C C . GLY A 1 178 ? 2.137 2.674 5.690 1.00 92.62 178 GLY A C 1
ATOM 1388 O O . GLY A 1 178 ? 1.004 2.336 5.347 1.00 92.62 178 GLY A O 1
ATOM 1389 N N . VAL A 1 179 ? 3.226 2.295 5.020 1.00 91.38 179 VAL A N 1
ATOM 1390 C CA . VAL A 1 179 ? 3.225 1.414 3.838 1.00 91.38 179 VAL A CA 1
ATOM 1391 C C . VAL A 1 179 ? 4.158 0.236 4.089 1.00 91.38 179 VAL A C 1
ATOM 1393 O O . VAL A 1 179 ? 5.264 0.436 4.593 1.00 91.38 179 VAL A O 1
ATOM 1396 N N . TYR A 1 180 ? 3.681 -0.967 3.769 1.00 88.31 180 TYR A N 1
ATOM 1397 C CA . TYR A 1 180 ? 4.316 -2.257 4.036 1.00 88.31 180 TYR A CA 1
ATOM 1398 C C . TYR A 1 180 ? 4.012 -3.235 2.900 1.00 88.31 180 TYR A C 1
ATOM 1400 O O . TYR A 1 180 ? 2.932 -3.073 2.280 1.00 88.31 180 TYR A O 1
#

pLDDT: mean 83.67, std 11.59, range [32.25, 95.88]